Protein AF-A0A954L2M5-F1 (afdb_monomer)

Sequence (176 aa):
MSSILRLGWPSAEFVRRLLECDALMADHLAPVRDHLVRHSQDDGMAAAAALHGAINTVLWNTCRDRGLRYACFEDLCRDPLLAFREIFDSLGLPYDDSVRRMHEELCNEGPSDPAACSPHSVHRRSSAMAESWRSQLKNAEIDAIREVWDLFGIPLYESEADWATGAEVGVEISII

Foldseek 3Di:
DLVCVVV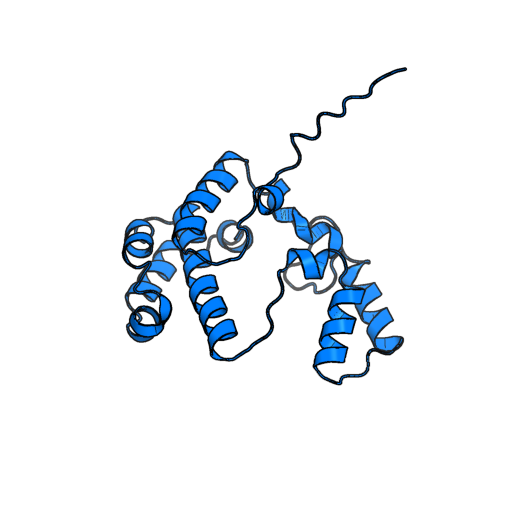VPLLLCVLVVCLVPPVLCVPWCVLVNVQSVVLNPDDDLSSNLLSVLSVVRVVLVCCVVVVNDDDDLLVCLQCVLVVVVVVCVVVVHDPDPVVSVVCCQQQCVADLQPVPDDPPRSRYVSNSVSCNVLVVDDLVSLVSSVVSNVSSVRPPCPDPVSSDRPDPPPPPPPDD

Solvent-accessible surface area (backbone atoms only — not comparable to full-atom values): 10232 Å² total; per-residue (Å²): 110,72,63,50,64,74,68,66,56,67,26,7,60,52,33,44,55,48,75,68,31,63,67,55,27,74,78,59,39,56,92,42,42,71,60,42,60,72,32,28,79,54,71,48,68,59,8,42,27,42,40,49,34,52,54,48,47,47,52,49,51,49,24,64,77,69,69,48,89,83,78,60,68,40,61,42,18,64,44,46,70,62,44,51,43,54,53,28,57,77,70,74,43,88,76,47,74,68,58,49,50,53,49,48,52,30,37,61,72,24,54,56,51,77,85,72,46,57,96,84,55,78,47,28,19,31,54,47,53,40,60,44,62,58,81,73,47,53,69,72,55,50,52,52,34,45,63,49,37,61,68,57,70,58,99,62,78,84,48,70,75,70,70,62,59,99,81,76,79,78,77,79,77,76,86,127

Radius of gyration: 18.97 Å; Cα contacts (8 Å, |Δi|>4): 174; chains: 1; bounding box: 64×35×44 Å

Structure (mmCIF, N/CA/C/O backbone):
data_AF-A0A954L2M5-F1
#
_entry.id   AF-A0A954L2M5-F1
#
loop_
_atom_site.group_PDB
_atom_site.id
_atom_site.type_symbol
_atom_site.label_atom_id
_atom_site.label_alt_id
_atom_site.label_comp_id
_atom_site.label_asym_id
_atom_site.label_entity_id
_atom_site.label_seq_id
_atom_site.pdbx_PDB_ins_code
_atom_site.Cartn_x
_atom_site.Cartn_y
_atom_site.Cartn_z
_atom_site.occupancy
_atom_site.B_iso_or_equiv
_atom_site.auth_seq_id
_atom_site.auth_comp_id
_atom_site.auth_asym_id
_atom_site.auth_atom_id
_atom_site.pdbx_PDB_model_num
ATOM 1 N N . MET A 1 1 ? 0.747 5.166 3.508 1.00 56.56 1 MET A N 1
ATOM 2 C CA . MET A 1 1 ? 0.202 5.805 4.733 1.00 56.56 1 MET A CA 1
ATOM 3 C C . MET A 1 1 ? 0.512 7.301 4.858 1.00 56.56 1 MET A C 1
ATOM 5 O O . MET A 1 1 ? -0.437 8.053 5.050 1.00 56.56 1 MET A O 1
ATOM 9 N N . SER A 1 2 ? 1.757 7.780 4.675 1.00 58.44 2 SER A N 1
ATOM 10 C CA . SER A 1 2 ? 2.050 9.232 4.788 1.00 58.44 2 SER A CA 1
ATOM 11 C C . SER A 1 2 ? 1.265 10.107 3.794 1.00 58.44 2 SER A C 1
ATOM 13 O O . SER A 1 2 ? 0.924 11.246 4.098 1.00 58.44 2 SER A O 1
ATOM 1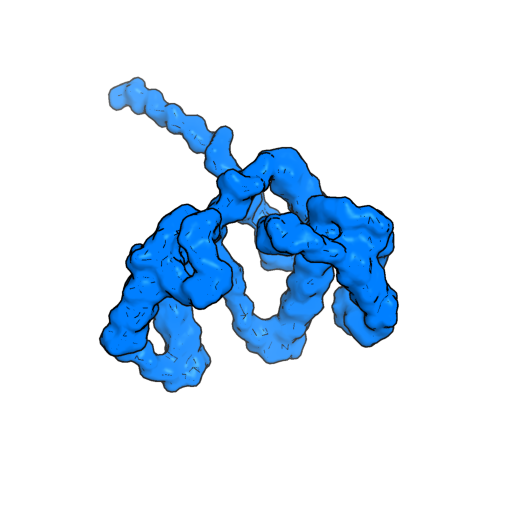5 N N . SER A 1 3 ? 0.891 9.561 2.631 1.00 66.69 3 SER A N 1
ATOM 16 C CA . SER A 1 3 ? 0.064 10.246 1.631 1.00 66.69 3 SER A CA 1
ATOM 17 C C . SER A 1 3 ? -1.363 10.548 2.103 1.00 66.69 3 SER A C 1
ATOM 19 O O . SER A 1 3 ? -1.844 11.644 1.841 1.00 66.69 3 SER A O 1
ATOM 21 N N . ILE A 1 4 ? -2.025 9.625 2.810 1.00 72.00 4 ILE A N 1
ATOM 22 C CA . ILE A 1 4 ? -3.409 9.793 3.299 1.00 72.00 4 ILE A CA 1
ATOM 23 C C . ILE A 1 4 ? -3.466 10.941 4.314 1.00 72.00 4 ILE A C 1
ATOM 25 O O . ILE A 1 4 ? -4.301 11.837 4.196 1.00 72.00 4 ILE A O 1
ATOM 29 N N . LEU A 1 5 ? -2.520 10.957 5.254 1.00 75.06 5 LEU A N 1
ATOM 30 C CA . LEU A 1 5 ? -2.423 11.998 6.277 1.00 75.06 5 LEU A CA 1
ATOM 31 C C . LEU A 1 5 ? -2.037 13.349 5.677 1.00 75.06 5 LEU A C 1
ATOM 33 O O . LEU A 1 5 ? -2.680 14.355 5.959 1.00 75.06 5 LEU A O 1
ATOM 37 N N . ARG A 1 6 ? -1.034 13.373 4.789 1.00 75.25 6 ARG A N 1
ATOM 38 C CA . ARG A 1 6 ? -0.581 14.600 4.116 1.00 75.25 6 ARG A CA 1
ATOM 39 C C . ARG A 1 6 ? -1.678 15.254 3.276 1.00 75.25 6 ARG A C 1
ATOM 41 O O . ARG A 1 6 ? -1.697 16.473 3.151 1.00 75.25 6 ARG A O 1
ATOM 48 N N . LEU A 1 7 ? -2.559 14.458 2.671 1.00 77.44 7 LEU A N 1
ATOM 49 C CA . LEU A 1 7 ? -3.664 14.957 1.851 1.00 77.44 7 LEU A CA 1
ATOM 50 C C . LEU A 1 7 ? -4.925 15.284 2.668 1.00 77.44 7 LEU A C 1
ATOM 52 O O . LEU A 1 7 ? -5.897 15.750 2.079 1.00 77.44 7 LEU A O 1
ATOM 56 N N . GLY A 1 8 ? -4.927 15.043 3.985 1.00 80.19 8 GLY A N 1
ATOM 57 C CA . GLY A 1 8 ? -6.073 15.321 4.855 1.00 80.19 8 GLY A CA 1
ATOM 58 C C . GLY A 1 8 ? -7.320 14.516 4.488 1.00 80.19 8 GLY A C 1
ATOM 59 O O . GLY A 1 8 ? -8.429 15.039 4.546 1.00 80.19 8 GLY A O 1
ATOM 60 N N .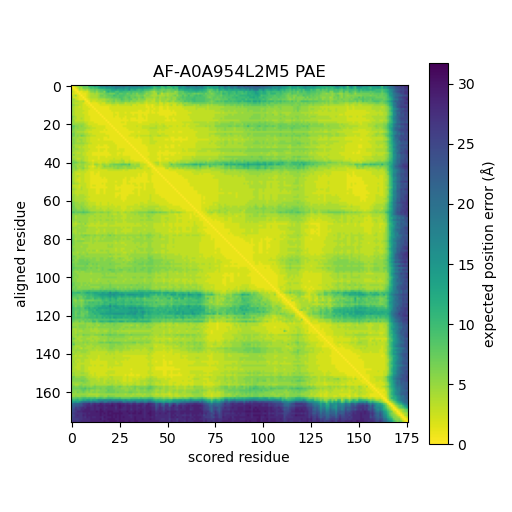 TRP A 1 9 ? -7.146 13.272 4.033 1.00 83.31 9 TRP A N 1
ATOM 61 C CA . TRP A 1 9 ? -8.275 12.430 3.639 1.00 83.31 9 TRP A CA 1
ATOM 62 C C . TRP A 1 9 ? -9.112 12.015 4.862 1.00 83.31 9 TRP A C 1
ATOM 64 O O . TRP A 1 9 ? -8.517 11.676 5.891 1.00 83.31 9 TRP A O 1
ATOM 74 N N . PRO A 1 10 ? -10.458 11.969 4.745 1.00 90.94 10 PRO A N 1
ATOM 75 C CA . PRO A 1 10 ? -11.366 11.615 5.840 1.00 90.94 10 PRO A CA 1
ATOM 76 C C . PRO A 1 10 ? -11.317 10.102 6.109 1.00 90.94 10 PRO A C 1
ATOM 78 O O . PRO A 1 10 ? -12.173 9.319 5.693 1.00 90.94 10 PRO A O 1
ATOM 81 N N . SER A 1 11 ? -10.246 9.669 6.764 1.00 92.38 11 SER A N 1
ATOM 82 C CA . SER A 1 11 ? -9.913 8.266 6.997 1.00 92.38 11 SER A CA 1
ATOM 83 C C . SER A 1 11 ? -10.965 7.566 7.852 1.00 92.38 11 SER A C 1
ATOM 85 O O . SER A 1 11 ? -11.368 6.456 7.516 1.00 92.38 11 SER A O 1
ATOM 87 N N . ALA A 1 12 ? -11.470 8.219 8.900 1.00 92.88 12 ALA A N 1
ATOM 88 C CA . ALA A 1 12 ? -12.518 7.672 9.759 1.00 92.88 12 ALA A CA 1
ATOM 89 C C . ALA A 1 12 ? -13.830 7.465 8.991 1.00 92.88 12 ALA A C 1
ATOM 91 O O . ALA A 1 12 ? -14.495 6.440 9.151 1.00 92.88 12 ALA A O 1
ATOM 92 N N . GLU A 1 13 ? -14.183 8.396 8.100 1.00 94.56 13 GLU A N 1
ATOM 93 C CA . GLU A 1 13 ? -15.338 8.239 7.214 1.00 94.56 13 GLU A CA 1
ATOM 94 C C . GLU A 1 13 ? -15.166 7.049 6.269 1.00 94.56 13 GLU A C 1
ATOM 96 O O . GLU A 1 13 ? -16.079 6.235 6.132 1.00 94.56 13 GLU A O 1
ATOM 101 N N . PHE A 1 14 ? -13.992 6.894 5.653 1.00 95.00 14 PHE A N 1
ATOM 102 C CA . PHE A 1 14 ? -13.728 5.736 4.802 1.00 95.00 14 PHE A CA 1
ATOM 103 C C . PHE A 1 14 ? -13.777 4.419 5.578 1.00 95.00 14 PHE A C 1
ATOM 105 O O . PHE A 1 14 ? -14.351 3.455 5.076 1.00 95.00 14 PHE A O 1
ATOM 112 N N . VAL A 1 15 ? -13.269 4.379 6.813 1.00 96.38 15 VAL A N 1
ATOM 113 C CA . VAL A 1 15 ? -13.401 3.203 7.687 1.00 96.38 15 VAL A CA 1
ATOM 114 C C . VAL A 1 15 ? -14.876 2.884 7.964 1.00 96.38 15 VAL A C 1
ATOM 116 O O . VAL A 1 15 ? -15.271 1.724 7.846 1.00 96.38 15 VAL A O 1
ATOM 119 N N . ARG A 1 16 ? -15.724 3.885 8.250 1.00 96.69 16 ARG A N 1
ATOM 120 C CA . ARG A 1 16 ? -17.181 3.674 8.401 1.00 96.69 16 ARG A CA 1
ATOM 121 C C . ARG A 1 16 ? -17.811 3.093 7.138 1.00 96.69 16 ARG A C 1
ATOM 123 O O . ARG A 1 16 ? -18.552 2.120 7.218 1.00 96.69 16 ARG A O 1
ATOM 130 N N . ARG A 1 17 ? -17.450 3.615 5.966 1.00 96.38 17 ARG A N 1
ATOM 131 C CA . ARG A 1 17 ? -17.955 3.101 4.683 1.00 96.38 17 ARG A CA 1
ATOM 132 C C . ARG A 1 17 ? -17.535 1.654 4.411 1.00 96.38 17 ARG A C 1
ATOM 134 O O . ARG A 1 17 ? -18.292 0.917 3.788 1.00 96.38 17 ARG A O 1
ATOM 141 N N . LEU A 1 18 ? -16.353 1.234 4.870 1.00 96.25 18 LEU A N 1
ATOM 142 C CA . LEU A 1 18 ? -15.944 -0.174 4.805 1.00 96.25 18 LEU A CA 1
ATOM 143 C C . LEU A 1 18 ? -16.807 -1.050 5.722 1.00 96.25 18 LEU A C 1
ATOM 145 O O . LEU A 1 18 ? -17.237 -2.117 5.295 1.00 96.25 18 LEU A O 1
ATOM 149 N N . LEU A 1 19 ? -17.108 -0.585 6.940 1.00 97.12 19 LEU A N 1
ATOM 150 C CA . LEU A 1 19 ? -17.974 -1.291 7.896 1.00 97.12 19 LEU A CA 1
ATOM 151 C C . LEU A 1 19 ? -19.412 -1.481 7.388 1.00 97.12 19 LEU A C 1
ATOM 153 O O . LEU A 1 19 ? -20.059 -2.460 7.759 1.00 97.12 19 LEU A O 1
ATOM 157 N N . GLU A 1 20 ? -19.890 -0.559 6.552 1.00 97.56 20 GLU A N 1
ATOM 158 C CA . GLU A 1 20 ? -21.200 -0.599 5.887 1.00 97.56 20 GLU A CA 1
ATOM 159 C C . GLU A 1 20 ? -21.212 -1.476 4.620 1.00 97.56 20 GLU A C 1
ATOM 161 O O . GLU A 1 20 ? -22.274 -1.752 4.062 1.00 97.56 20 GLU A O 1
ATOM 166 N N . CYS A 1 21 ? -20.048 -1.917 4.134 1.00 97.25 21 CYS A N 1
ATOM 167 C CA . CYS A 1 21 ? -19.949 -2.743 2.938 1.00 97.25 21 CYS A CA 1
ATOM 168 C C . CYS A 1 21 ? -20.016 -4.233 3.295 1.00 97.25 21 CYS A C 1
ATOM 170 O O . CYS A 1 21 ? -18.991 -4.876 3.529 1.00 97.25 21 CYS A O 1
ATOM 172 N N . ASP A 1 22 ? -21.228 -4.794 3.284 1.00 97.00 22 ASP A N 1
ATOM 173 C CA . ASP A 1 22 ? -21.483 -6.190 3.669 1.00 97.00 22 ASP A CA 1
ATOM 174 C C . ASP A 1 22 ? -20.584 -7.201 2.947 1.00 97.00 22 ASP A C 1
ATOM 176 O O . ASP A 1 22 ? -20.052 -8.104 3.588 1.00 97.00 22 ASP A O 1
ATOM 180 N N . ALA A 1 23 ? -20.360 -7.029 1.639 1.00 96.25 23 ALA A N 1
ATOM 181 C CA . ALA A 1 23 ? -19.511 -7.927 0.853 1.00 96.25 23 ALA A CA 1
ATOM 182 C C . ALA A 1 23 ? -18.044 -7.898 1.319 1.00 96.25 23 ALA A C 1
ATOM 184 O O . ALA A 1 23 ? -17.463 -8.942 1.594 1.00 96.25 23 ALA A O 1
ATOM 185 N N . LEU A 1 24 ? -17.452 -6.708 1.492 1.00 95.62 24 LEU A N 1
ATOM 186 C CA . LEU A 1 24 ? -16.069 -6.591 1.975 1.00 95.62 24 LEU A CA 1
ATOM 187 C C . LEU A 1 24 ? -15.923 -7.099 3.412 1.00 95.62 24 LEU A C 1
ATOM 189 O O . LEU A 1 24 ? -14.914 -7.723 3.749 1.00 95.62 24 LEU A O 1
ATOM 193 N N . MET A 1 25 ? -16.925 -6.850 4.257 1.00 97.50 25 MET A N 1
ATOM 194 C CA . MET A 1 25 ? -16.935 -7.361 5.621 1.00 97.50 25 MET A CA 1
ATOM 195 C C . MET A 1 25 ? -17.023 -8.883 5.648 1.00 97.50 25 MET A C 1
ATOM 197 O O . MET A 1 25 ? -16.234 -9.503 6.351 1.00 97.50 25 MET A O 1
ATOM 201 N N . ALA A 1 26 ? -17.935 -9.488 4.892 1.00 96.56 26 ALA A N 1
ATOM 202 C CA . ALA A 1 26 ? -18.097 -10.936 4.855 1.00 96.56 26 ALA A CA 1
ATOM 203 C C . ALA A 1 26 ? -16.859 -11.648 4.289 1.00 96.56 26 ALA A C 1
ATOM 205 O O . ALA A 1 26 ? -16.391 -12.614 4.888 1.00 96.56 26 ALA A O 1
ATOM 206 N N . ASP A 1 27 ? -16.312 -11.143 3.182 1.00 95.56 27 ASP A N 1
ATOM 207 C CA . ASP A 1 27 ? -15.280 -11.853 2.424 1.00 95.56 27 ASP A CA 1
ATOM 208 C C . ASP A 1 27 ? -13.860 -11.614 2.963 1.00 95.56 27 ASP A C 1
ATOM 210 O O . ASP A 1 27 ? -12.975 -12.454 2.784 1.00 95.56 27 ASP A O 1
ATOM 214 N N . HIS A 1 28 ? -13.612 -10.474 3.621 1.00 96.75 28 HIS A N 1
ATOM 215 C CA . HIS A 1 28 ? -12.249 -10.066 3.981 1.00 96.75 28 HIS A CA 1
ATOM 216 C C . HIS A 1 28 ? -12.096 -9.483 5.387 1.00 96.75 28 HIS A C 1
ATOM 218 O O . HIS A 1 28 ? -11.132 -9.812 6.074 1.00 96.75 28 HIS A O 1
ATOM 224 N N . LEU A 1 29 ? -12.992 -8.587 5.808 1.00 97.75 29 LEU A N 1
ATOM 225 C CA . LEU A 1 29 ? -12.737 -7.697 6.950 1.00 97.75 29 LEU A CA 1
ATOM 226 C C . LEU A 1 29 ? -13.416 -8.127 8.259 1.00 97.75 29 LEU A C 1
ATOM 228 O O . LEU A 1 29 ? -13.163 -7.521 9.299 1.00 97.75 29 LEU A O 1
ATOM 232 N N . ALA A 1 30 ? -14.247 -9.174 8.252 1.00 96.94 30 ALA A N 1
ATOM 233 C CA . ALA A 1 30 ? -14.900 -9.696 9.454 1.00 96.94 30 ALA A CA 1
ATOM 234 C C . ALA A 1 30 ? -13.925 -9.978 10.614 1.00 96.94 30 ALA A C 1
ATOM 236 O O . ALA A 1 30 ? -14.255 -9.572 11.731 1.00 96.94 30 ALA A O 1
ATOM 237 N N . PRO A 1 31 ? -12.731 -10.575 10.397 1.00 96.75 31 PRO A N 1
ATOM 238 C CA . PRO A 1 31 ? -11.785 -10.841 11.484 1.00 96.75 31 PRO A CA 1
ATOM 239 C C . PRO A 1 31 ? -11.273 -9.582 12.192 1.00 96.75 31 PRO A C 1
ATOM 241 O O . PRO A 1 31 ? -10.917 -9.643 13.362 1.00 96.75 31 PRO A O 1
ATOM 244 N N . VAL A 1 32 ? -11.259 -8.439 11.500 1.00 96.75 32 VAL A N 1
ATOM 245 C CA . VAL A 1 32 ? -10.710 -7.165 11.995 1.00 96.75 32 VAL A CA 1
ATOM 246 C C . VAL A 1 32 ? -11.797 -6.121 12.271 1.00 96.75 32 VAL A C 1
ATOM 248 O O . VAL A 1 32 ? -11.497 -4.946 12.492 1.00 96.75 32 VAL A O 1
ATOM 251 N N . ARG A 1 33 ? -13.077 -6.527 12.278 1.00 97.44 33 ARG A N 1
ATOM 252 C CA . ARG A 1 33 ? -14.234 -5.630 12.451 1.00 97.44 33 ARG A CA 1
ATOM 253 C C . ARG A 1 33 ? -14.103 -4.748 13.690 1.00 97.44 33 ARG A C 1
ATOM 255 O O . ARG A 1 33 ? -14.311 -3.542 13.593 1.00 97.44 33 ARG A O 1
ATOM 262 N N . ASP A 1 34 ? -13.754 -5.329 14.832 1.00 96.38 34 ASP A N 1
ATOM 263 C CA . ASP A 1 34 ? -13.688 -4.597 16.102 1.00 96.38 34 ASP A CA 1
ATOM 264 C C . ASP A 1 34 ? -12.612 -3.504 16.078 1.00 96.38 34 ASP A C 1
ATOM 266 O O . ASP A 1 34 ? -12.809 -2.413 16.621 1.00 96.38 34 ASP A O 1
ATOM 270 N N . HIS A 1 35 ? -11.498 -3.760 15.388 1.00 94.69 35 HIS A N 1
ATOM 271 C CA . HIS A 1 35 ? -10.436 -2.777 15.178 1.00 94.69 35 HIS A CA 1
ATOM 272 C C . HIS A 1 35 ? -10.917 -1.627 14.292 1.00 94.69 35 HIS A C 1
ATOM 274 O O . HIS A 1 35 ? -10.719 -0.460 14.625 1.00 94.69 35 HIS A O 1
ATOM 280 N N . LEU A 1 36 ? -11.635 -1.936 13.211 1.00 96.75 36 LEU A N 1
ATOM 281 C CA . LEU A 1 36 ? -12.223 -0.918 12.341 1.00 96.75 36 LEU A CA 1
ATOM 282 C C . LEU A 1 36 ? -13.254 -0.062 13.081 1.00 96.75 36 LEU A C 1
ATOM 284 O O . LEU A 1 36 ? -13.209 1.161 12.984 1.00 96.75 36 LEU A O 1
ATOM 288 N N . VAL A 1 37 ? -14.135 -0.670 13.883 1.00 96.94 37 VAL A N 1
ATOM 289 C CA . VAL A 1 37 ? -15.109 0.068 14.705 1.00 96.94 37 VAL A CA 1
ATOM 290 C C . VAL A 1 37 ? -14.395 1.032 15.652 1.00 96.94 37 VAL A C 1
ATOM 292 O O . VAL A 1 37 ? -14.756 2.210 15.703 1.00 96.94 37 VAL A O 1
ATOM 295 N N . ARG A 1 38 ? -13.347 0.572 16.346 1.00 95.12 38 ARG A N 1
ATOM 296 C CA . ARG A 1 38 ? -12.560 1.393 17.280 1.00 95.12 38 ARG A CA 1
ATOM 297 C C . ARG A 1 38 ? -11.965 2.642 16.626 1.00 95.12 38 ARG A C 1
ATOM 299 O O . ARG A 1 38 ? -11.922 3.689 17.263 1.00 95.12 38 ARG A O 1
ATOM 306 N N . HIS A 1 39 ? -11.534 2.548 15.371 1.00 94.38 39 HIS A N 1
ATOM 307 C CA . HIS A 1 39 ? -10.851 3.632 14.655 1.00 94.38 39 HIS A CA 1
ATOM 308 C C . HIS A 1 39 ? -11.754 4.385 13.663 1.00 94.38 39 HIS A C 1
ATOM 310 O O . HIS A 1 39 ? -11.266 5.103 12.795 1.00 94.38 39 HIS A O 1
ATOM 316 N N . SER A 1 40 ? -13.075 4.231 13.789 1.00 94.19 40 SER A N 1
ATOM 317 C CA . SER A 1 40 ? -14.065 4.818 12.875 1.00 94.19 40 SER A CA 1
ATOM 318 C C . SER A 1 40 ? -14.644 6.162 13.327 1.00 94.19 40 SER A C 1
ATOM 320 O O . SER A 1 40 ? -15.443 6.745 12.597 1.00 94.19 40 SER A O 1
ATOM 322 N N .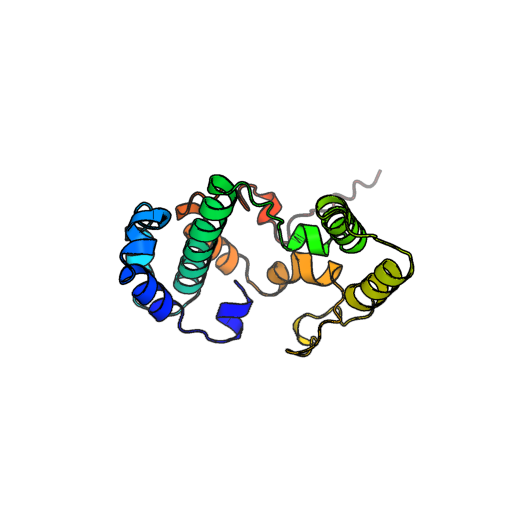 GLN A 1 41 ? -14.315 6.635 14.533 1.00 91.12 41 GLN A N 1
ATOM 323 C CA . GLN A 1 41 ? -14.960 7.816 15.120 1.00 91.12 41 GLN A CA 1
ATOM 324 C C . GLN A 1 41 ? -14.268 9.114 14.699 1.00 91.12 41 GLN A C 1
ATOM 326 O O . GLN A 1 41 ? -14.921 9.984 14.125 1.00 91.12 41 GLN A O 1
ATOM 331 N N . ASP A 1 42 ? -12.951 9.187 14.891 1.00 87.56 42 ASP A N 1
ATOM 332 C CA . ASP A 1 42 ? -12.166 10.402 14.686 1.00 87.56 42 ASP A CA 1
ATOM 333 C C . ASP A 1 42 ? -11.074 10.206 13.637 1.00 87.56 42 ASP A C 1
ATOM 335 O O . ASP A 1 42 ? -10.396 9.175 13.595 1.00 87.56 42 ASP A O 1
ATOM 339 N N . ASP A 1 43 ? -10.882 11.226 12.801 1.00 87.94 43 ASP A N 1
ATOM 340 C CA . ASP A 1 43 ? -9.761 11.274 11.873 1.00 87.94 43 ASP A CA 1
ATOM 341 C C . ASP A 1 43 ? -8.436 11.428 12.623 1.00 87.94 43 ASP A C 1
ATOM 343 O O . ASP A 1 43 ? -8.308 12.175 13.592 1.00 87.94 43 ASP A O 1
ATOM 347 N N . GLY A 1 44 ? -7.418 10.721 12.147 1.00 88.75 44 GLY A N 1
ATOM 348 C CA . GLY A 1 44 ? -6.093 10.755 12.741 1.00 88.75 44 GLY A CA 1
ATOM 349 C C . GLY A 1 44 ? -5.222 9.606 12.266 1.00 88.75 44 GLY A C 1
ATOM 350 O O . GLY A 1 44 ? -5.611 8.810 11.410 1.00 88.75 44 GLY A O 1
ATOM 351 N N . MET A 1 45 ? -4.034 9.511 12.858 1.00 89.31 45 MET A N 1
ATOM 352 C CA . MET A 1 45 ? -3.038 8.487 12.537 1.00 89.31 45 MET A CA 1
ATOM 353 C C . MET A 1 45 ? -3.615 7.070 12.637 1.00 89.31 45 MET A C 1
ATOM 355 O O . MET A 1 45 ? -3.476 6.283 11.707 1.00 89.31 45 MET A O 1
ATOM 359 N N . ALA A 1 46 ? -4.324 6.767 13.728 1.00 92.19 46 ALA A N 1
ATOM 360 C CA . ALA A 1 46 ? -4.895 5.443 13.957 1.00 92.19 46 ALA A CA 1
ATOM 361 C C . ALA A 1 46 ? -5.991 5.088 12.935 1.00 92.19 46 ALA A C 1
ATOM 363 O O . ALA A 1 46 ? -6.021 3.967 12.437 1.00 92.19 46 ALA A O 1
ATOM 364 N N . ALA A 1 47 ? -6.847 6.045 12.559 1.00 93.50 47 ALA A N 1
ATOM 365 C CA . ALA A 1 47 ? -7.848 5.842 11.509 1.00 93.50 47 ALA A CA 1
ATOM 366 C C . ALA A 1 47 ? -7.199 5.640 10.131 1.00 93.50 47 ALA A C 1
ATOM 368 O O . ALA A 1 47 ? -7.617 4.768 9.371 1.00 93.50 47 ALA A O 1
ATOM 369 N N . ALA A 1 48 ? -6.142 6.396 9.818 1.00 93.06 48 ALA A N 1
ATOM 370 C CA . ALA A 1 48 ? -5.377 6.224 8.585 1.00 93.06 48 ALA A CA 1
ATOM 371 C C . ALA A 1 48 ? -4.660 4.864 8.531 1.00 93.06 48 ALA A C 1
ATOM 373 O O . ALA A 1 48 ? -4.665 4.214 7.484 1.00 93.06 48 ALA A O 1
ATOM 374 N N . ALA A 1 49 ? -4.083 4.417 9.650 1.00 93.81 49 ALA A N 1
ATOM 375 C CA . ALA A 1 49 ? -3.464 3.101 9.777 1.00 93.81 49 ALA A CA 1
ATOM 376 C C . ALA A 1 49 ? -4.501 1.979 9.635 1.00 93.81 49 ALA A C 1
ATOM 378 O O . ALA A 1 49 ? -4.287 1.055 8.855 1.00 93.81 49 ALA A O 1
ATOM 379 N N . ALA A 1 50 ? -5.663 2.103 10.285 1.00 95.62 50 ALA A N 1
ATOM 380 C CA . ALA A 1 50 ? -6.753 1.136 10.172 1.00 95.62 50 ALA A CA 1
ATOM 381 C C . ALA A 1 50 ? -7.306 1.048 8.740 1.00 95.62 50 ALA A C 1
ATOM 383 O O . ALA A 1 50 ? -7.523 -0.047 8.220 1.00 95.62 50 ALA A O 1
ATOM 384 N N . LEU A 1 51 ? -7.477 2.188 8.063 1.00 95.69 51 LEU A N 1
ATOM 385 C CA . LEU A 1 51 ? -7.863 2.225 6.653 1.00 95.69 51 LEU A CA 1
ATOM 386 C C . LEU A 1 51 ? -6.822 1.520 5.773 1.00 95.69 51 LEU A C 1
ATOM 388 O O . LEU A 1 51 ? -7.176 0.719 4.908 1.00 95.69 51 LEU A O 1
ATOM 392 N N . HIS A 1 52 ? -5.537 1.800 5.997 1.00 94.50 52 HIS A N 1
ATOM 393 C CA . HIS A 1 52 ? -4.449 1.187 5.242 1.00 94.50 52 HIS A CA 1
ATOM 394 C C . HIS A 1 52 ? -4.365 -0.328 5.480 1.00 94.50 52 HIS A C 1
ATOM 396 O O . HIS A 1 52 ? -4.209 -1.082 4.517 1.00 94.50 52 HIS A O 1
ATOM 402 N N . GLY A 1 53 ? -4.515 -0.776 6.728 1.00 95.81 53 GLY A N 1
ATOM 403 C CA . GLY A 1 53 ? -4.580 -2.190 7.099 1.00 95.81 53 GLY A CA 1
ATOM 404 C C . GLY A 1 53 ? -5.760 -2.904 6.439 1.00 95.81 53 GLY A C 1
ATOM 405 O O . GLY A 1 53 ? -5.583 -3.968 5.849 1.00 95.81 53 GLY A O 1
ATOM 406 N N . ALA A 1 54 ? -6.946 -2.287 6.416 1.00 96.81 54 ALA A N 1
ATOM 407 C CA . ALA A 1 54 ? -8.117 -2.858 5.749 1.00 96.81 54 ALA A CA 1
ATOM 408 C C . ALA A 1 54 ? -7.907 -3.018 4.238 1.00 96.81 54 ALA A C 1
ATOM 410 O O . ALA A 1 54 ? -8.161 -4.089 3.686 1.00 96.81 54 ALA A O 1
ATOM 411 N N . ILE A 1 55 ? -7.399 -1.976 3.570 1.00 95.44 55 ILE A N 1
ATOM 412 C CA . ILE A 1 55 ? -7.100 -2.023 2.133 1.00 95.44 55 ILE A CA 1
ATOM 413 C C . ILE A 1 55 ? -6.098 -3.144 1.843 1.00 95.44 55 ILE A C 1
ATOM 415 O O . ILE A 1 55 ? -6.332 -3.962 0.954 1.00 95.44 55 ILE A O 1
ATOM 419 N N . ASN A 1 56 ? -5.010 -3.225 2.612 1.00 95.75 56 ASN A N 1
ATOM 420 C CA . ASN A 1 56 ? -3.995 -4.253 2.397 1.00 95.75 56 ASN A CA 1
ATOM 421 C C . ASN A 1 56 ? -4.495 -5.657 2.742 1.00 95.75 56 ASN A C 1
ATOM 423 O O . ASN A 1 56 ? -4.102 -6.596 2.067 1.00 95.75 56 ASN A O 1
ATOM 427 N N . THR A 1 57 ? -5.410 -5.818 3.699 1.00 97.12 57 THR A N 1
ATOM 428 C CA . THR A 1 57 ? -6.043 -7.117 3.991 1.00 97.12 57 THR A CA 1
ATOM 429 C C . THR A 1 57 ? -6.826 -7.625 2.782 1.00 97.12 57 THR A C 1
ATOM 431 O O . THR A 1 57 ? -6.686 -8.780 2.380 1.00 97.12 57 THR A O 1
ATOM 434 N N . VAL A 1 58 ? -7.622 -6.751 2.155 1.00 96.69 58 VAL A N 1
ATOM 435 C CA . VAL A 1 58 ? -8.384 -7.089 0.943 1.00 96.69 58 VAL A CA 1
ATOM 436 C C . VAL A 1 58 ? -7.442 -7.420 -0.218 1.00 96.69 58 VAL A C 1
ATOM 438 O O . VAL A 1 58 ? -7.623 -8.442 -0.886 1.00 96.69 58 VAL A O 1
ATOM 441 N N . LEU A 1 59 ? -6.416 -6.592 -0.447 1.00 95.75 59 LEU A N 1
ATOM 442 C CA . LEU A 1 59 ? -5.428 -6.823 -1.505 1.00 95.75 59 LEU A CA 1
ATOM 443 C C . LEU A 1 59 ? -4.653 -8.126 -1.278 1.00 95.75 59 LEU A C 1
ATOM 445 O O . LEU A 1 59 ? -4.526 -8.920 -2.204 1.00 95.75 59 LEU A O 1
ATOM 449 N N . TRP A 1 60 ? -4.198 -8.379 -0.052 1.00 95.81 60 TRP A N 1
ATOM 450 C CA . TRP A 1 60 ? -3.460 -9.581 0.322 1.00 95.81 60 TRP A CA 1
ATOM 451 C C . TRP A 1 60 ? -4.278 -10.850 0.085 1.00 95.81 60 TRP A C 1
ATOM 453 O O . TRP A 1 60 ? -3.821 -11.764 -0.603 1.00 95.81 60 TRP A O 1
ATOM 463 N N . ASN A 1 61 ? -5.514 -10.882 0.589 1.00 95.25 61 ASN A N 1
ATOM 464 C CA . ASN A 1 61 ? -6.423 -12.003 0.363 1.00 95.25 61 ASN A CA 1
ATOM 465 C C . ASN A 1 61 ? -6.675 -12.210 -1.134 1.00 95.25 61 ASN A C 1
ATOM 467 O O . ASN A 1 61 ? -6.597 -13.333 -1.618 1.00 95.25 61 ASN A O 1
ATOM 471 N N . THR A 1 62 ? -6.878 -11.129 -1.893 1.00 95.06 62 THR A N 1
ATOM 472 C CA . THR A 1 62 ? -7.059 -11.211 -3.350 1.00 95.06 62 THR A CA 1
ATOM 473 C C . THR A 1 62 ? -5.829 -11.793 -4.046 1.00 95.06 62 THR A C 1
ATOM 475 O O . THR A 1 62 ? -5.973 -12.653 -4.917 1.00 95.06 62 THR A O 1
ATOM 478 N N . CYS A 1 63 ? -4.623 -11.359 -3.669 1.00 94.94 63 CYS A N 1
ATOM 479 C CA . CYS A 1 63 ? -3.380 -11.892 -4.217 1.00 94.94 63 CYS A CA 1
ATOM 480 C C . CYS A 1 63 ? -3.231 -13.383 -3.921 1.00 94.94 63 CYS A C 1
ATOM 482 O O . CYS A 1 63 ? -2.952 -14.153 -4.837 1.00 94.94 63 CYS A O 1
ATOM 484 N N . ARG A 1 64 ? -3.486 -13.802 -2.678 1.00 94.12 64 ARG A N 1
ATOM 485 C CA . ARG A 1 64 ? -3.433 -15.211 -2.276 1.00 94.12 64 ARG A CA 1
ATOM 486 C C . ARG A 1 64 ? -4.457 -16.056 -3.034 1.00 94.12 64 ARG A C 1
ATOM 488 O O . ARG A 1 64 ? -4.100 -17.079 -3.609 1.00 94.12 64 ARG A O 1
ATOM 495 N N . ASP A 1 65 ? -5.713 -15.622 -3.055 1.00 95.06 65 ASP A N 1
ATOM 496 C CA . ASP A 1 65 ? -6.828 -16.420 -3.568 1.00 95.06 65 ASP A CA 1
ATOM 497 C C . ASP A 1 65 ? -6.812 -16.519 -5.102 1.00 95.06 65 ASP A C 1
ATOM 499 O O . ASP A 1 65 ? -7.269 -17.511 -5.670 1.00 95.06 65 ASP A O 1
ATOM 503 N N . ARG A 1 66 ? -6.265 -15.507 -5.792 1.00 95.31 66 ARG A N 1
ATOM 504 C CA . ARG A 1 66 ? -6.155 -15.475 -7.262 1.00 95.31 66 ARG A CA 1
ATOM 505 C C . ARG A 1 66 ? -4.753 -15.775 -7.790 1.00 95.31 66 ARG A C 1
ATOM 507 O O . ARG A 1 66 ? -4.558 -15.753 -9.003 1.00 95.31 66 ARG A O 1
ATOM 514 N N . GLY A 1 67 ? -3.785 -16.027 -6.910 1.00 92.69 67 GLY A N 1
ATOM 515 C CA . GLY A 1 67 ? -2.386 -16.231 -7.288 1.00 92.69 67 GLY A CA 1
ATOM 516 C C . GLY A 1 67 ? -1.755 -15.015 -7.974 1.00 92.69 67 GLY A C 1
ATOM 517 O O . GLY A 1 67 ? -0.945 -15.182 -8.883 1.00 92.69 67 GLY A O 1
ATOM 518 N N . LEU A 1 68 ? -2.145 -13.793 -7.588 1.00 92.56 68 LEU A N 1
ATOM 519 C CA . LEU A 1 68 ? -1.518 -12.579 -8.117 1.00 92.56 68 LEU A CA 1
ATOM 520 C C . LEU A 1 68 ? -0.168 -12.354 -7.437 1.00 92.56 68 LEU A C 1
ATOM 522 O O . LEU A 1 68 ? -0.033 -12.498 -6.221 1.00 92.56 68 LEU A O 1
ATOM 526 N N . ARG A 1 69 ? 0.824 -11.939 -8.226 1.00 90.81 69 ARG A N 1
ATOM 527 C CA . ARG A 1 69 ? 2.113 -11.488 -7.700 1.00 90.81 69 ARG A CA 1
ATOM 528 C C . ARG A 1 69 ? 1.941 -10.113 -7.052 1.00 90.81 69 ARG A C 1
ATOM 530 O O . ARG A 1 69 ? 1.326 -9.224 -7.636 1.00 90.81 69 ARG A O 1
ATOM 537 N N . TYR A 1 70 ? 2.520 -9.942 -5.871 1.00 91.50 70 TYR A N 1
ATOM 538 C CA . TYR A 1 70 ? 2.640 -8.657 -5.189 1.00 91.50 70 TYR A CA 1
ATOM 539 C C . TYR A 1 70 ? 4.115 -8.247 -5.112 1.00 91.50 70 TYR A C 1
ATOM 541 O O . TYR A 1 70 ? 5.012 -9.070 -5.304 1.00 91.50 70 TYR A O 1
ATOM 549 N N . ALA A 1 71 ? 4.357 -6.968 -4.843 1.00 90.50 71 ALA A N 1
ATOM 550 C CA . ALA A 1 71 ? 5.678 -6.431 -4.555 1.00 90.50 71 ALA A CA 1
ATOM 551 C C . ALA A 1 71 ? 5.545 -5.304 -3.528 1.00 90.50 71 ALA A C 1
ATOM 553 O O . ALA A 1 71 ? 4.607 -4.506 -3.608 1.00 90.50 71 ALA A O 1
ATOM 554 N N . CYS A 1 72 ? 6.477 -5.240 -2.580 1.00 90.31 72 CYS A N 1
ATOM 555 C CA . CYS A 1 72 ? 6.580 -4.112 -1.663 1.00 90.31 72 CYS A CA 1
ATOM 556 C C . CYS A 1 72 ? 7.126 -2.899 -2.419 1.00 90.31 72 CYS A C 1
ATOM 558 O O . CYS A 1 72 ? 8.032 -3.018 -3.248 1.00 90.31 72 CYS A O 1
ATOM 560 N N . PHE A 1 73 ? 6.569 -1.723 -2.143 1.00 91.19 73 PHE A N 1
ATOM 561 C CA . PHE A 1 73 ? 6.963 -0.492 -2.824 1.00 91.19 73 PHE A CA 1
ATOM 562 C C . PHE A 1 73 ? 8.453 -0.185 -2.620 1.00 91.19 73 PHE A C 1
ATOM 564 O O . PHE A 1 73 ? 9.142 0.226 -3.549 1.00 91.19 73 PHE A O 1
ATOM 571 N N . GLU A 1 74 ? 8.962 -0.440 -1.419 1.00 91.69 74 GLU A N 1
ATOM 572 C CA . GLU A 1 74 ? 10.348 -0.209 -1.030 1.00 91.69 74 GLU A CA 1
ATOM 573 C C . GLU A 1 74 ? 11.328 -1.054 -1.847 1.00 91.69 74 GLU A C 1
ATOM 575 O O . GLU A 1 74 ? 12.364 -0.545 -2.274 1.00 91.69 74 GLU A O 1
ATOM 580 N N . ASP A 1 75 ? 10.979 -2.311 -2.128 1.00 91.19 75 ASP A N 1
ATOM 581 C CA . ASP A 1 75 ? 11.805 -3.204 -2.941 1.00 91.19 75 ASP A CA 1
ATOM 582 C C . ASP A 1 75 ? 11.841 -2.754 -4.400 1.00 91.19 75 ASP A C 1
ATOM 584 O O . ASP A 1 75 ? 12.920 -2.666 -4.988 1.00 91.19 75 ASP A O 1
ATOM 588 N N . LEU A 1 76 ? 10.682 -2.370 -4.953 1.00 92.81 76 LEU A N 1
ATOM 589 C CA . LEU A 1 76 ? 10.598 -1.783 -6.295 1.00 92.81 76 LEU A CA 1
ATOM 590 C C . LEU A 1 76 ? 11.433 -0.503 -6.397 1.00 92.81 76 LEU A C 1
ATOM 592 O O . LEU A 1 76 ? 12.051 -0.234 -7.420 1.00 92.81 76 LEU A O 1
ATOM 596 N N . CYS A 1 77 ? 11.453 0.306 -5.342 1.00 93.38 77 CYS A N 1
ATOM 597 C CA . CYS A 1 77 ? 12.183 1.563 -5.334 1.00 93.38 77 CYS A CA 1
ATOM 598 C C . CYS A 1 77 ? 13.696 1.397 -5.151 1.00 93.38 77 CYS A C 1
ATOM 600 O O . CYS A 1 77 ? 14.442 2.251 -5.631 1.00 93.38 77 CYS A O 1
ATOM 602 N N . ARG A 1 78 ? 14.156 0.342 -4.467 1.00 92.88 78 ARG A N 1
ATOM 603 C CA . ARG A 1 78 ? 15.580 0.126 -4.163 1.00 92.88 78 ARG A CA 1
ATOM 604 C C . ARG A 1 78 ? 16.389 -0.254 -5.402 1.00 92.88 78 ARG A C 1
ATOM 606 O O . ARG A 1 78 ? 17.478 0.283 -5.588 1.00 92.88 78 ARG A O 1
ATOM 613 N N . ASP A 1 79 ? 15.840 -1.118 -6.253 1.00 94.00 79 ASP A N 1
ATOM 614 C CA . ASP A 1 79 ? 16.407 -1.450 -7.566 1.00 94.00 79 ASP A CA 1
ATOM 615 C C . ASP A 1 79 ? 15.304 -1.452 -8.642 1.00 94.00 79 ASP A C 1
ATOM 617 O O . ASP A 1 79 ? 14.808 -2.508 -9.051 1.00 94.00 79 ASP A O 1
ATOM 621 N N . PRO A 1 80 ? 14.879 -0.260 -9.102 1.00 94.50 80 PRO A N 1
ATOM 622 C CA . PRO A 1 80 ? 13.749 -0.138 -10.015 1.00 94.50 80 PRO A CA 1
ATOM 623 C C . PRO A 1 80 ? 14.028 -0.774 -11.374 1.00 94.50 80 PRO A C 1
ATOM 625 O O . PRO A 1 80 ? 13.120 -1.331 -11.985 1.00 94.50 80 PRO A O 1
ATOM 628 N N . LEU A 1 81 ? 15.275 -0.738 -11.854 1.00 95.62 81 LEU A N 1
ATOM 629 C CA . LEU A 1 81 ? 15.617 -1.291 -13.164 1.00 95.62 81 LEU A CA 1
ATOM 630 C C . LEU A 1 81 ? 15.550 -2.817 -13.159 1.00 95.62 81 LEU A C 1
ATOM 632 O O . LEU A 1 81 ? 15.018 -3.396 -14.109 1.00 95.62 81 LEU A O 1
ATOM 636 N N . LEU A 1 82 ? 16.051 -3.462 -12.100 1.00 95.38 82 LEU A N 1
ATOM 637 C CA . LEU A 1 82 ? 15.900 -4.904 -11.928 1.00 95.38 82 LEU A CA 1
ATOM 638 C C . LEU A 1 82 ? 14.425 -5.279 -11.760 1.00 95.38 82 LEU A C 1
ATOM 640 O O . LEU A 1 82 ? 13.945 -6.171 -12.458 1.00 95.38 82 LEU A O 1
ATOM 644 N N . ALA A 1 83 ? 13.695 -4.562 -10.903 1.00 94.88 83 ALA A N 1
ATOM 645 C CA . ALA A 1 83 ? 12.285 -4.826 -10.644 1.00 94.88 83 ALA A CA 1
ATOM 646 C C . ALA A 1 83 ? 11.423 -4.725 -11.914 1.00 94.88 83 ALA A C 1
ATOM 648 O O . ALA A 1 83 ? 10.629 -5.623 -12.198 1.00 94.88 83 ALA A O 1
ATOM 649 N N . PHE A 1 84 ? 11.601 -3.675 -12.726 1.00 95.56 84 PHE A N 1
ATOM 650 C CA . PHE A 1 84 ? 10.886 -3.553 -13.997 1.00 95.56 84 PHE A CA 1
ATOM 651 C C . PHE A 1 84 ? 11.262 -4.659 -14.979 1.00 95.56 84 PHE A C 1
ATOM 653 O O . PHE A 1 84 ? 10.367 -5.193 -15.633 1.00 95.56 84 PHE A O 1
ATOM 660 N N . ARG A 1 85 ? 12.541 -5.049 -15.057 1.00 96.50 85 ARG A N 1
ATOM 661 C CA . ARG A 1 85 ? 12.955 -6.179 -15.898 1.00 96.50 85 ARG A CA 1
ATOM 662 C C . ARG A 1 85 ? 12.226 -7.459 -15.498 1.00 96.50 85 ARG A C 1
ATOM 664 O O . ARG A 1 85 ? 11.644 -8.111 -16.353 1.00 96.50 85 ARG A O 1
ATOM 671 N N . GLU A 1 86 ? 12.190 -7.784 -14.209 1.00 95.50 86 GLU A N 1
ATOM 672 C CA . GLU A 1 86 ? 11.498 -8.981 -13.717 1.00 95.50 86 GLU A CA 1
ATOM 673 C C . GLU A 1 86 ? 9.988 -8.955 -13.973 1.00 95.50 86 GLU A C 1
ATOM 675 O O . GLU A 1 86 ? 9.389 -9.995 -14.260 1.00 95.50 86 GLU A O 1
ATOM 680 N N . ILE A 1 87 ? 9.359 -7.780 -13.867 1.00 94.81 87 ILE A N 1
ATOM 681 C CA . ILE A 1 87 ? 7.943 -7.606 -14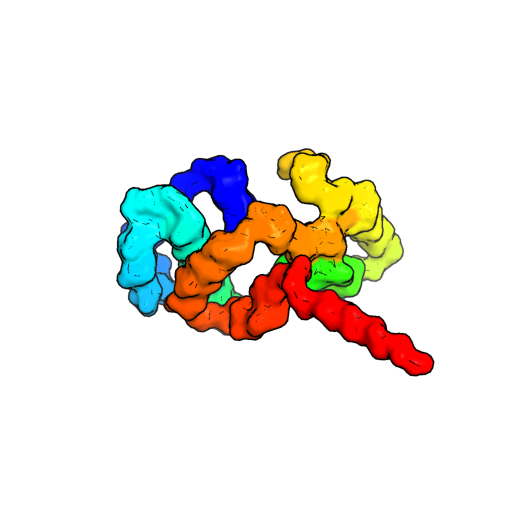.205 1.00 94.81 87 ILE A CA 1
ATOM 682 C C . ILE A 1 87 ? 7.734 -7.885 -15.696 1.00 94.81 87 ILE A C 1
ATOM 684 O O . ILE A 1 87 ? 6.860 -8.680 -16.042 1.00 94.81 87 ILE A O 1
ATOM 688 N N . PHE A 1 88 ? 8.550 -7.291 -16.570 1.00 96.69 88 PHE A N 1
ATOM 689 C CA . PHE A 1 88 ? 8.477 -7.514 -18.015 1.00 96.69 88 PHE A CA 1
ATOM 690 C C . PHE A 1 88 ? 8.692 -8.985 -18.375 1.00 96.69 88 PHE A C 1
ATOM 692 O O . PHE A 1 88 ? 7.863 -9.559 -19.083 1.00 96.69 88 PHE A O 1
ATOM 699 N N . ASP A 1 89 ? 9.724 -9.614 -17.810 1.00 96.00 89 ASP A N 1
ATOM 700 C CA . ASP A 1 89 ? 10.026 -11.032 -18.008 1.00 96.00 89 ASP A CA 1
ATOM 701 C C . ASP A 1 89 ? 8.833 -11.910 -17.592 1.00 96.00 89 ASP A C 1
ATOM 703 O O . ASP A 1 89 ? 8.430 -12.809 -18.331 1.00 96.00 89 ASP A O 1
ATOM 707 N N . SER A 1 90 ? 8.200 -11.613 -16.450 1.00 94.00 90 SER A N 1
ATOM 708 C CA . SER A 1 90 ? 7.036 -12.371 -15.964 1.00 94.00 90 SER A CA 1
ATOM 709 C C . SER A 1 90 ? 5.787 -12.233 -16.842 1.00 94.00 90 SER A C 1
ATOM 711 O O . SER A 1 90 ? 4.941 -13.127 -16.854 1.00 94.00 90 SER A O 1
ATOM 713 N N . LEU A 1 91 ? 5.678 -11.132 -17.588 1.00 94.88 91 LEU A N 1
ATOM 714 C CA . LEU A 1 91 ? 4.580 -10.860 -18.516 1.00 94.88 91 LEU A CA 1
ATOM 715 C C . LEU A 1 91 ? 4.903 -11.298 -19.955 1.00 94.88 91 LEU A C 1
ATOM 717 O O . LEU A 1 91 ? 4.054 -11.162 -20.836 1.00 94.88 91 LEU A O 1
ATOM 721 N N . GLY A 1 92 ? 6.114 -11.808 -20.210 1.00 96.44 92 GLY A N 1
ATOM 722 C CA . GLY A 1 92 ? 6.588 -12.141 -21.555 1.00 96.44 92 GLY A CA 1
ATOM 723 C C . GLY A 1 92 ? 6.771 -10.913 -22.453 1.00 96.44 92 GLY A C 1
ATOM 724 O O . GLY A 1 92 ? 6.631 -11.015 -23.672 1.00 96.44 92 GLY A O 1
ATOM 725 N N . LEU A 1 93 ? 7.041 -9.748 -21.859 1.00 97.44 93 LEU A N 1
ATOM 726 C CA . LEU A 1 93 ? 7.251 -8.490 -22.568 1.00 97.44 93 LEU A CA 1
ATOM 727 C C . LEU A 1 93 ? 8.750 -8.244 -22.800 1.00 97.44 93 LEU A C 1
ATOM 729 O O . LEU A 1 93 ? 9.558 -8.517 -21.915 1.00 97.44 93 LEU A O 1
ATOM 733 N N . PRO A 1 94 ? 9.150 -7.695 -23.959 1.00 97.00 94 PRO A N 1
ATOM 734 C CA . PRO A 1 94 ? 10.550 -7.385 -24.222 1.00 97.00 94 PRO A CA 1
ATOM 735 C C . PRO A 1 94 ? 11.032 -6.211 -23.360 1.00 97.00 94 PRO A C 1
ATOM 737 O O . PRO A 1 94 ? 10.453 -5.126 -23.400 1.00 97.00 94 PRO A O 1
ATOM 740 N N . TYR A 1 95 ? 12.127 -6.414 -22.626 1.00 97.81 95 TYR A N 1
ATOM 741 C CA . TYR A 1 95 ? 12.829 -5.366 -21.879 1.00 97.81 95 TYR A CA 1
ATOM 742 C C . TYR A 1 95 ? 14.106 -4.942 -22.614 1.00 97.81 95 TYR A C 1
ATOM 744 O O . TYR A 1 95 ? 15.221 -5.317 -22.247 1.00 97.81 95 TYR A O 1
ATOM 752 N N . ASP A 1 96 ? 13.933 -4.222 -23.722 1.00 97.38 96 ASP A N 1
ATOM 753 C CA . ASP A 1 96 ? 15.044 -3.779 -24.564 1.00 97.38 96 ASP A CA 1
ATOM 754 C C . ASP A 1 96 ? 15.744 -2.512 -24.032 1.00 97.38 96 ASP A C 1
ATOM 756 O O . ASP A 1 96 ? 15.354 -1.903 -23.032 1.00 97.38 96 ASP A O 1
ATOM 760 N N . ASP A 1 97 ? 16.802 -2.091 -24.726 1.00 97.56 97 ASP A N 1
ATOM 761 C CA . ASP A 1 97 ? 17.569 -0.899 -24.363 1.00 97.56 97 ASP A CA 1
ATOM 762 C C . ASP A 1 97 ? 16.752 0.399 -24.404 1.00 97.56 97 ASP A C 1
ATOM 764 O O . ASP A 1 97 ? 17.099 1.358 -23.716 1.00 97.56 97 ASP A O 1
ATOM 768 N N . SER A 1 98 ? 15.694 0.467 -25.214 1.00 97.06 98 SER A N 1
ATOM 769 C CA . SER A 1 98 ? 14.832 1.646 -25.266 1.00 97.06 98 SER A CA 1
ATOM 770 C C . SER A 1 98 ? 13.978 1.747 -24.009 1.00 97.06 98 SER A C 1
ATOM 772 O O . SER A 1 98 ? 13.905 2.819 -23.410 1.00 97.06 98 SER A O 1
ATOM 774 N N . VAL A 1 99 ? 13.372 0.635 -23.587 1.00 97.12 99 VAL A N 1
ATOM 775 C CA . VAL A 1 99 ? 12.594 0.561 -22.342 1.00 97.12 99 VAL A CA 1
ATOM 776 C C . VAL A 1 99 ? 13.495 0.812 -21.134 1.00 97.12 99 VAL A C 1
ATOM 778 O O . VAL A 1 99 ? 13.154 1.614 -20.266 1.00 97.12 99 VAL A O 1
ATOM 781 N N . ARG A 1 100 ? 14.682 0.191 -21.104 1.00 96.88 100 ARG A N 1
ATOM 782 C CA . ARG A 1 100 ? 15.662 0.392 -20.030 1.00 96.88 100 ARG A CA 1
ATOM 783 C C . ARG A 1 100 ? 16.041 1.864 -19.870 1.00 96.88 100 ARG A C 1
ATOM 785 O O . ARG A 1 100 ? 15.974 2.367 -18.754 1.00 96.88 100 ARG A O 1
ATOM 792 N N . ARG A 1 101 ? 16.393 2.558 -20.962 1.00 96.12 101 ARG A N 1
ATOM 793 C CA . ARG A 1 101 ? 16.736 3.993 -20.917 1.00 96.12 101 ARG A CA 1
ATOM 794 C C . ARG A 1 101 ? 15.575 4.849 -20.418 1.00 96.12 101 ARG A C 1
ATOM 796 O O . ARG A 1 101 ? 15.786 5.722 -19.589 1.00 96.12 101 ARG A O 1
ATOM 803 N N . MET A 1 102 ? 14.349 4.562 -20.858 1.00 95.56 102 MET A N 1
ATOM 804 C CA . MET A 1 102 ? 13.164 5.267 -20.362 1.00 95.56 102 MET A CA 1
ATOM 805 C C . MET A 1 102 ? 13.006 5.108 -18.843 1.00 95.56 102 MET A C 1
ATOM 807 O O . MET A 1 102 ? 12.750 6.085 -18.145 1.00 95.56 102 MET A O 1
ATOM 811 N N . HIS A 1 103 ? 13.183 3.899 -18.303 1.00 95.12 103 HIS A N 1
ATOM 812 C CA . HIS A 1 103 ? 13.141 3.702 -16.853 1.00 95.12 103 HIS A CA 1
ATOM 813 C C . HIS A 1 103 ? 14.330 4.346 -16.133 1.00 95.12 103 HIS A C 1
ATOM 815 O O . HIS A 1 103 ? 14.141 4.883 -15.047 1.00 95.12 103 HIS A O 1
ATOM 821 N N . GLU A 1 104 ? 15.531 4.353 -16.717 1.00 94.81 104 GLU A N 1
ATOM 822 C CA . GLU A 1 104 ? 16.682 5.088 -16.170 1.00 94.81 104 GLU A CA 1
ATOM 823 C C . GLU A 1 104 ? 16.351 6.583 -16.015 1.00 94.81 104 GLU A C 1
ATOM 825 O O . GLU A 1 104 ? 16.516 7.135 -14.924 1.00 94.81 104 GLU A O 1
ATOM 830 N N . GLU A 1 105 ? 15.799 7.208 -17.056 1.00 93.31 105 GLU A N 1
ATOM 831 C CA . GLU A 1 105 ? 15.371 8.614 -17.046 1.00 93.31 105 GLU A CA 1
ATOM 832 C C . GLU A 1 105 ? 14.278 8.871 -15.991 1.00 93.31 105 GLU A C 1
ATOM 834 O O . GLU A 1 105 ? 14.366 9.804 -15.186 1.00 93.31 105 GLU A O 1
ATOM 839 N N . LEU A 1 106 ? 13.247 8.021 -15.940 1.00 92.00 106 LEU A N 1
ATOM 840 C CA . LEU A 1 106 ? 12.121 8.187 -15.017 1.00 92.00 106 LEU A CA 1
ATOM 841 C C . LEU A 1 106 ? 12.506 7.947 -13.550 1.00 92.00 106 LEU A C 1
ATOM 843 O O . LEU A 1 106 ? 11.997 8.645 -12.667 1.00 92.00 106 LEU A O 1
ATOM 847 N N . CYS A 1 107 ? 13.393 6.985 -13.284 1.00 92.50 107 CYS A N 1
ATOM 848 C CA . CYS A 1 107 ? 13.698 6.513 -11.934 1.00 92.50 107 CYS A CA 1
ATOM 849 C C . CYS A 1 107 ? 14.950 7.133 -11.302 1.00 92.50 107 CYS A C 1
ATOM 851 O O . CYS A 1 107 ? 15.084 7.039 -10.078 1.00 92.50 107 CYS A O 1
ATOM 853 N N . ASN A 1 108 ? 15.852 7.755 -12.074 1.00 90.06 108 ASN A N 1
ATOM 854 C CA . ASN A 1 108 ? 17.116 8.297 -11.546 1.00 90.06 108 ASN A CA 1
ATOM 855 C C . ASN A 1 108 ? 17.234 9.825 -11.645 1.00 90.06 108 ASN A C 1
ATOM 857 O O . ASN A 1 108 ? 17.905 10.446 -10.804 1.00 90.06 108 ASN A O 1
ATOM 861 N N . GLU A 1 109 ? 16.581 10.438 -12.635 1.00 85.38 109 GLU A N 1
ATOM 862 C CA . GLU A 1 109 ? 16.764 11.860 -12.971 1.00 85.38 109 GLU A CA 1
ATOM 863 C C . GLU A 1 109 ? 15.734 12.795 -12.316 1.00 85.38 109 GLU A C 1
ATOM 865 O O . GLU A 1 109 ? 15.826 14.015 -12.435 1.00 85.38 109 GLU A O 1
ATOM 870 N N . GLY A 1 110 ? 14.769 12.249 -11.572 1.00 82.75 110 GLY A N 1
ATOM 871 C CA . GLY A 1 110 ? 13.799 13.046 -10.825 1.00 82.75 110 GLY A CA 1
ATOM 872 C C . GLY A 1 110 ? 14.322 13.605 -9.489 1.00 82.75 110 GLY A C 1
ATOM 873 O O . GLY A 1 110 ? 15.409 13.249 -9.021 1.00 82.75 110 GLY A O 1
ATOM 874 N N . PRO A 1 111 ? 13.528 14.463 -8.821 1.00 82.88 111 PRO A N 1
ATOM 875 C CA . PRO A 1 111 ? 13.859 14.973 -7.494 1.00 82.88 111 PRO A CA 1
ATOM 876 C C . PRO A 1 111 ? 14.013 13.832 -6.479 1.00 82.88 111 PRO A C 1
ATOM 878 O O . PRO A 1 111 ? 13.310 12.821 -6.533 1.00 82.88 111 PRO A O 1
ATOM 881 N N . SER A 1 112 ? 14.963 14.001 -5.554 1.00 85.69 112 SER A N 1
ATOM 882 C CA . SER A 1 112 ? 15.183 13.074 -4.427 1.00 85.69 112 SER A CA 1
ATOM 883 C C . SER A 1 112 ? 14.357 13.418 -3.205 1.00 85.69 112 SER A C 1
ATOM 885 O O . SER A 1 112 ? 14.094 12.544 -2.392 1.00 85.69 112 SER A O 1
ATOM 887 N N . ASP A 1 113 ? 13.957 14.680 -3.080 1.00 83.75 113 ASP A N 1
ATOM 888 C CA . ASP A 1 113 ? 13.044 15.113 -2.037 1.00 83.75 113 ASP A CA 1
ATOM 889 C C . ASP A 1 113 ? 11.599 14.796 -2.471 1.00 83.75 113 ASP A C 1
ATOM 891 O O . ASP A 1 113 ? 11.134 15.328 -3.490 1.00 83.75 113 ASP A O 1
ATOM 895 N N . PRO A 1 114 ? 10.865 13.950 -1.721 1.00 77.44 114 PRO A N 1
ATOM 896 C CA . PRO A 1 114 ? 9.456 13.681 -1.986 1.00 77.44 114 PRO A CA 1
ATOM 897 C C . PRO A 1 114 ? 8.593 14.949 -2.003 1.00 77.44 114 PRO A C 1
ATOM 899 O O . PRO A 1 114 ? 7.608 14.995 -2.740 1.00 77.44 114 PRO A O 1
ATOM 902 N N . ALA A 1 115 ? 8.946 15.976 -1.221 1.00 79.62 115 ALA A N 1
ATOM 903 C CA . ALA A 1 115 ? 8.205 17.235 -1.158 1.00 79.62 115 ALA A CA 1
ATOM 904 C C . ALA A 1 115 ? 8.405 18.101 -2.414 1.00 79.62 115 ALA A C 1
ATOM 906 O O . ALA A 1 115 ? 7.513 18.863 -2.784 1.00 79.62 115 ALA A O 1
ATOM 907 N N . ALA A 1 116 ? 9.540 17.945 -3.102 1.00 81.81 116 ALA A N 1
ATOM 908 C CA . ALA A 1 116 ? 9.834 18.617 -4.367 1.00 81.81 116 ALA A CA 1
ATOM 909 C C . ALA A 1 116 ? 9.211 17.908 -5.587 1.00 81.81 116 ALA A C 1
ATOM 911 O O . ALA A 1 116 ? 9.247 18.435 -6.701 1.00 81.81 116 ALA A O 1
ATOM 912 N N . CYS A 1 117 ? 8.638 16.712 -5.408 1.00 77.19 117 CYS A N 1
ATOM 913 C CA . CYS A 1 117 ? 7.952 15.999 -6.480 1.00 77.19 117 CYS A CA 1
ATOM 914 C C . CYS A 1 117 ? 6.628 16.692 -6.831 1.00 77.19 117 CYS A C 1
ATOM 916 O O . CYS A 1 117 ? 5.721 16.781 -6.001 1.00 77.19 117 CYS A O 1
ATOM 918 N N . SER A 1 118 ? 6.465 17.099 -8.094 1.00 79.44 118 SER A N 1
ATOM 919 C CA . SER A 1 118 ? 5.160 17.549 -8.590 1.00 79.44 118 SER A CA 1
ATOM 920 C C . SER A 1 118 ? 4.113 16.428 -8.441 1.00 79.44 118 SER A C 1
ATOM 922 O O . SER A 1 118 ? 4.417 15.275 -8.772 1.00 79.44 118 SER A O 1
ATOM 924 N N . PRO A 1 119 ? 2.871 16.734 -8.008 1.00 71.31 119 PRO A N 1
ATOM 925 C CA . PRO A 1 119 ? 1.795 15.749 -7.867 1.00 71.31 119 PRO A CA 1
ATOM 926 C C . PRO A 1 119 ? 1.504 14.941 -9.138 1.00 71.31 119 PRO A C 1
ATOM 928 O O . PRO A 1 119 ? 1.021 13.817 -9.044 1.00 71.31 119 PRO A O 1
ATOM 931 N N . HIS A 1 120 ? 1.817 15.499 -10.311 1.00 78.25 120 HIS A N 1
ATOM 932 C CA . HIS A 1 120 ? 1.572 14.881 -11.617 1.00 78.25 120 HIS A CA 1
ATOM 933 C C . HIS A 1 120 ? 2.849 14.361 -12.295 1.00 78.25 120 HIS A C 1
ATOM 935 O O . HIS A 1 120 ? 2.784 13.878 -13.422 1.00 78.25 120 HIS A O 1
ATOM 941 N N . SER A 1 121 ? 4.012 14.462 -11.638 1.00 80.81 121 SER A N 1
ATOM 942 C CA . SER A 1 121 ? 5.268 13.956 -12.196 1.00 80.81 121 SER A CA 1
ATOM 943 C C . SER A 1 121 ? 5.415 12.456 -11.970 1.00 80.81 121 SER A C 1
ATOM 945 O O . SER A 1 121 ? 5.308 11.962 -10.840 1.00 80.81 121 SER A O 1
ATOM 947 N N . VAL A 1 122 ? 5.752 11.767 -13.059 1.00 81.44 122 VAL A N 1
ATOM 948 C CA . VAL A 1 122 ? 6.212 10.373 -13.070 1.00 81.44 122 VAL A CA 1
ATOM 949 C C . VAL A 1 122 ? 7.734 10.251 -12.914 1.00 81.44 122 VAL A C 1
ATOM 951 O O . VAL A 1 122 ? 8.219 9.163 -12.639 1.00 81.44 122 VAL A O 1
ATOM 954 N N . HIS A 1 123 ? 8.484 11.357 -13.020 1.00 88.12 123 HIS A N 1
ATOM 955 C CA . HIS A 1 123 ? 9.933 11.388 -12.792 1.00 88.12 123 HIS A CA 1
ATOM 956 C C . HIS A 1 123 ? 10.237 11.566 -11.306 1.00 88.12 123 HIS A C 1
ATOM 958 O O . HIS A 1 123 ? 9.818 12.570 -10.713 1.00 88.12 123 HIS A O 1
ATOM 964 N N . ARG A 1 124 ? 10.980 10.624 -10.713 1.00 87.44 124 ARG A N 1
ATOM 965 C CA . ARG A 1 124 ? 11.414 10.646 -9.302 1.00 87.44 124 ARG A CA 1
ATOM 966 C C . ARG A 1 124 ? 12.708 9.866 -9.141 1.00 87.44 124 ARG A C 1
ATOM 968 O O . ARG A 1 124 ? 1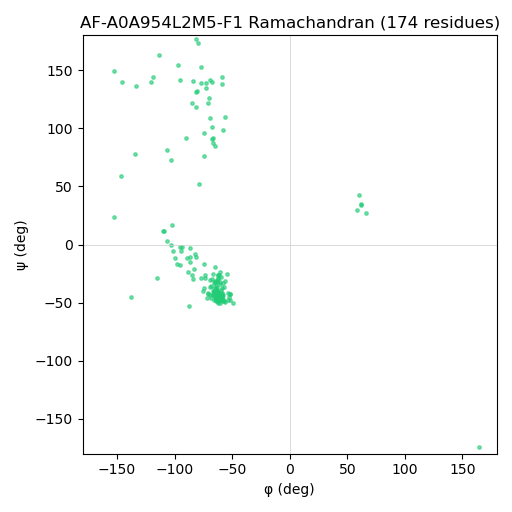2.888 8.860 -9.816 1.00 87.44 124 ARG A O 1
ATOM 975 N N . ARG A 1 125 ? 13.561 10.248 -8.187 1.00 91.00 125 ARG A N 1
ATOM 976 C CA . ARG A 1 125 ? 14.652 9.361 -7.765 1.00 91.00 125 ARG A CA 1
ATOM 977 C C . ARG A 1 125 ? 14.077 8.239 -6.904 1.00 91.00 125 ARG A C 1
ATOM 979 O O . ARG A 1 125 ? 13.860 8.431 -5.712 1.00 91.00 125 ARG A O 1
ATOM 986 N N . SER A 1 126 ? 13.799 7.090 -7.517 1.00 91.31 126 SER A N 1
ATOM 987 C CA . SER A 1 126 ? 13.037 5.997 -6.892 1.00 91.31 126 SER A CA 1
ATOM 988 C C . SER A 1 126 ? 13.705 5.483 -5.618 1.00 91.31 126 SER A C 1
ATOM 990 O O . SER A 1 126 ? 13.034 5.348 -4.601 1.00 91.31 126 SER A O 1
ATOM 992 N N . SER A 1 127 ? 15.032 5.337 -5.617 1.00 91.19 127 SER A N 1
ATOM 993 C CA . SER A 1 127 ? 15.790 4.897 -4.437 1.00 91.19 127 SER A CA 1
ATOM 994 C C . SER A 1 127 ? 15.642 5.829 -3.232 1.00 91.19 127 SER A C 1
ATOM 996 O O . SER A 1 127 ? 15.602 5.362 -2.099 1.00 91.19 127 SER A O 1
ATOM 998 N N . ALA A 1 128 ? 15.469 7.136 -3.457 1.00 89.38 128 ALA A N 1
ATOM 999 C CA . ALA A 1 128 ? 15.207 8.096 -2.387 1.00 89.38 128 ALA A CA 1
ATOM 1000 C C . ALA A 1 128 ? 13.769 8.007 -1.841 1.00 89.38 128 ALA A C 1
ATOM 1002 O O . ALA A 1 128 ? 13.491 8.513 -0.756 1.00 89.38 128 ALA A O 1
ATOM 1003 N N . MET A 1 129 ? 12.843 7.375 -2.572 1.00 89.56 129 MET A N 1
ATOM 1004 C CA . MET A 1 129 ? 11.449 7.221 -2.148 1.00 89.56 129 MET A CA 1
ATOM 1005 C C . MET A 1 129 ? 11.243 6.024 -1.222 1.00 89.56 129 MET A C 1
ATOM 1007 O O . MET A 1 129 ? 10.360 6.112 -0.365 1.00 89.56 129 MET A O 1
ATOM 1011 N N . ALA A 1 130 ? 12.050 4.962 -1.363 1.00 90.00 130 ALA A N 1
ATOM 1012 C CA . ALA A 1 130 ? 11.891 3.693 -0.644 1.00 90.00 130 ALA A CA 1
ATOM 1013 C C . ALA A 1 130 ? 11.704 3.907 0.866 1.00 90.00 130 ALA A C 1
ATOM 1015 O O . ALA A 1 130 ? 10.733 3.457 1.457 1.00 90.00 130 ALA A O 1
ATOM 1016 N N . GLU A 1 131 ? 12.581 4.694 1.481 1.00 88.12 131 GLU A N 1
ATOM 1017 C CA . GLU A 1 131 ? 12.570 4.910 2.933 1.00 88.12 131 GLU A CA 1
ATOM 1018 C C . GLU A 1 131 ? 12.116 6.322 3.317 1.00 88.12 131 GLU A C 1
ATOM 1020 O O . GLU A 1 131 ? 12.212 6.730 4.472 1.00 88.12 131 GLU A O 1
ATOM 1025 N N . SER A 1 132 ? 11.572 7.080 2.360 1.00 88.12 132 SER A N 1
ATOM 1026 C CA . SER A 1 132 ? 11.187 8.480 2.573 1.00 88.12 132 SER A CA 1
ATOM 1027 C C . SER A 1 132 ? 10.135 8.676 3.665 1.00 88.12 132 SER A C 1
ATOM 1029 O O . SER A 1 132 ? 10.032 9.756 4.245 1.00 88.12 132 SER A O 1
ATOM 1031 N N . TRP A 1 133 ? 9.338 7.649 3.958 1.00 87.19 133 TRP A N 1
ATOM 1032 C CA . TRP A 1 133 ? 8.353 7.690 5.032 1.00 87.19 133 TRP A CA 1
ATOM 1033 C C . TRP A 1 133 ? 9.012 7.760 6.417 1.00 87.19 133 TRP A C 1
ATOM 1035 O O . TRP A 1 133 ? 8.454 8.398 7.309 1.00 87.19 133 TRP A O 1
ATOM 1045 N N . ARG A 1 134 ? 10.217 7.191 6.584 1.00 87.94 134 ARG A N 1
ATOM 1046 C CA . ARG A 1 134 ? 10.957 7.189 7.857 1.00 87.94 134 ARG A CA 1
ATOM 1047 C C . ARG A 1 134 ? 11.371 8.595 8.283 1.00 87.94 134 ARG A C 1
ATOM 1049 O O . ARG A 1 134 ? 11.428 8.878 9.470 1.00 87.94 134 ARG A O 1
ATOM 1056 N N . SER A 1 135 ? 11.630 9.490 7.328 1.00 84.94 135 SER A N 1
ATOM 1057 C CA 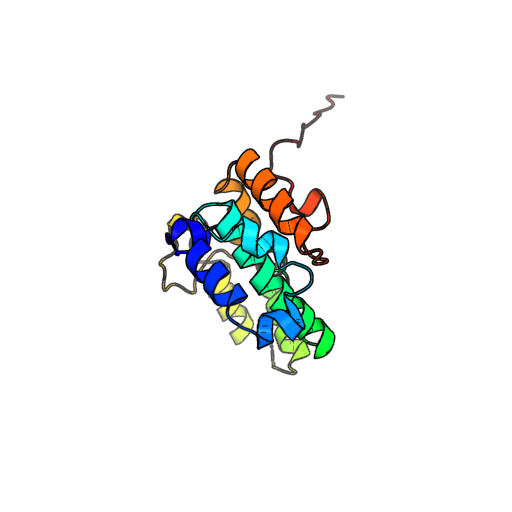. SER A 1 135 ? 11.954 10.894 7.615 1.00 84.94 135 SER A CA 1
ATOM 1058 C C . SER A 1 135 ? 10.719 11.791 7.757 1.00 84.94 135 SER A C 1
ATOM 1060 O O . SER A 1 135 ? 10.850 12.949 8.142 1.00 84.94 135 SER A O 1
ATOM 1062 N N . GLN A 1 136 ? 9.531 11.297 7.396 1.00 85.44 136 GLN A N 1
ATOM 1063 C CA . GLN A 1 136 ? 8.271 12.053 7.445 1.00 85.44 136 GLN A CA 1
ATOM 1064 C C . GLN A 1 136 ? 7.483 11.816 8.735 1.00 85.44 136 GLN A C 1
ATOM 1066 O O . GLN A 1 136 ? 6.580 12.594 9.037 1.00 85.44 136 GLN A O 1
ATOM 1071 N N . LEU A 1 137 ? 7.800 10.749 9.465 1.00 87.44 137 LEU A N 1
ATOM 1072 C CA . LEU A 1 137 ? 7.106 10.335 10.677 1.00 87.44 137 LEU A CA 1
ATOM 1073 C C . LEU A 1 137 ? 8.071 10.349 11.862 1.00 87.44 137 LEU A C 1
ATOM 1075 O O . LEU A 1 137 ? 9.249 10.026 11.736 1.00 87.44 137 LEU A O 1
ATOM 1079 N N . LYS A 1 138 ? 7.561 10.715 13.033 1.00 90.00 138 LYS A N 1
ATOM 1080 C CA . LYS A 1 138 ? 8.268 10.574 14.308 1.00 90.00 138 LYS A CA 1
ATOM 1081 C C . LYS A 1 138 ? 8.219 9.114 14.756 1.00 90.00 138 LYS A C 1
ATOM 1083 O O . LYS A 1 138 ? 7.236 8.429 14.495 1.00 90.00 138 LYS A O 1
ATOM 1088 N N . ASN A 1 139 ? 9.204 8.671 15.538 1.00 89.62 139 ASN A N 1
ATOM 1089 C CA . ASN A 1 139 ? 9.230 7.300 16.074 1.00 89.62 139 ASN A CA 1
ATOM 1090 C C . ASN A 1 139 ? 7.927 6.923 16.804 1.00 89.62 139 ASN A C 1
ATOM 1092 O O . ASN A 1 139 ? 7.334 5.905 16.489 1.00 89.62 139 ASN A O 1
ATOM 1096 N N . ALA A 1 140 ? 7.393 7.805 17.657 1.00 90.44 140 ALA A N 1
ATOM 1097 C CA . ALA A 1 140 ? 6.119 7.554 18.339 1.00 90.44 140 ALA A CA 1
ATOM 1098 C C . ALA A 1 140 ? 4.916 7.406 17.381 1.00 90.44 140 ALA A C 1
ATOM 1100 O O . ALA A 1 140 ? 3.949 6.720 17.697 1.00 90.44 140 ALA A O 1
ATOM 1101 N N . GLU A 1 141 ? 4.952 8.058 16.213 1.00 90.38 141 GLU A N 1
ATOM 1102 C CA . GLU A 1 141 ? 3.919 7.895 15.183 1.00 90.38 141 GLU A CA 1
ATOM 1103 C C . GLU A 1 141 ? 4.064 6.547 14.474 1.00 90.38 141 GLU A C 1
ATOM 1105 O O . GLU A 1 141 ? 3.059 5.911 14.172 1.00 90.38 141 GLU A O 1
ATOM 1110 N N . ILE A 1 142 ? 5.302 6.104 14.245 1.00 91.88 142 ILE A N 1
ATOM 1111 C CA . ILE A 1 142 ? 5.617 4.798 13.659 1.00 91.88 142 ILE A CA 1
ATOM 1112 C C . ILE A 1 142 ? 5.180 3.673 14.598 1.00 91.88 142 ILE A C 1
ATOM 1114 O O . ILE A 1 142 ? 4.519 2.742 14.149 1.00 91.88 142 ILE A O 1
ATOM 1118 N N . ASP A 1 143 ? 5.458 3.800 15.895 1.00 91.88 143 ASP A N 1
ATOM 1119 C CA . ASP A 1 143 ? 5.033 2.830 16.907 1.00 91.88 143 ASP A CA 1
ATOM 1120 C C . ASP A 1 143 ? 3.502 2.726 16.964 1.00 91.88 143 ASP A C 1
ATOM 1122 O O . ASP A 1 143 ? 2.948 1.629 16.918 1.00 91.88 143 ASP A O 1
ATOM 1126 N N . ALA A 1 144 ? 2.799 3.866 16.977 1.00 91.44 144 ALA A N 1
ATOM 1127 C CA . ALA A 1 144 ? 1.334 3.894 16.978 1.00 91.44 144 ALA A CA 1
ATOM 1128 C C . ALA A 1 144 ? 0.730 3.301 15.693 1.00 91.44 144 ALA A C 1
ATOM 1130 O O . ALA A 1 144 ? -0.308 2.641 15.722 1.00 91.44 144 ALA A O 1
ATOM 1131 N N . ILE A 1 145 ? 1.370 3.544 14.548 1.00 93.19 145 ILE A N 1
ATOM 1132 C CA . ILE A 1 145 ? 1.010 2.921 13.276 1.00 93.19 145 ILE A CA 1
ATOM 1133 C C . ILE A 1 145 ? 1.166 1.404 13.360 1.00 93.19 145 ILE A C 1
ATOM 1135 O O . ILE A 1 145 ? 0.261 0.681 12.941 1.00 93.19 145 ILE A O 1
ATOM 1139 N N . ARG A 1 146 ? 2.313 0.937 13.860 1.00 94.19 146 ARG A N 1
ATOM 1140 C CA . ARG A 1 146 ? 2.662 -0.480 13.925 1.00 94.19 146 ARG A CA 1
ATOM 1141 C C . ARG A 1 146 ? 1.699 -1.230 14.834 1.00 94.19 146 ARG A C 1
ATOM 1143 O O . ARG A 1 146 ? 1.159 -2.247 14.419 1.00 94.19 146 ARG A O 1
ATOM 1150 N N . GLU A 1 147 ? 1.382 -0.661 15.997 1.00 93.75 147 GLU A N 1
ATOM 1151 C CA . GLU A 1 147 ? 0.388 -1.219 16.920 1.00 93.75 147 GLU A CA 1
ATOM 1152 C C . GLU A 1 147 ? -0.959 -1.467 16.226 1.00 93.75 147 GLU A C 1
ATOM 1154 O O . GLU A 1 147 ? -1.578 -2.504 16.441 1.00 93.75 147 GLU A O 1
ATOM 1159 N N . VAL A 1 148 ? -1.412 -0.545 15.368 1.00 95.12 148 VAL A N 1
ATOM 1160 C CA . VAL A 1 148 ? -2.658 -0.720 14.605 1.00 95.12 148 VAL A CA 1
ATOM 1161 C C . VAL A 1 148 ? -2.484 -1.703 13.445 1.00 95.12 148 VAL A C 1
ATOM 1163 O O . VAL A 1 148 ? -3.391 -2.491 13.187 1.00 95.12 148 VAL A O 1
ATOM 1166 N N . TRP A 1 149 ? -1.354 -1.658 12.734 1.00 95.31 149 TRP A N 1
ATOM 1167 C CA . TRP A 1 149 ? -1.054 -2.532 11.595 1.00 95.31 149 TRP A CA 1
ATOM 1168 C C . TRP A 1 149 ? -1.028 -4.010 11.992 1.00 95.31 149 TRP A C 1
ATOM 1170 O O . TRP A 1 149 ? -1.652 -4.834 11.322 1.00 95.31 149 TRP A O 1
ATOM 1180 N N . ASP A 1 150 ? -0.390 -4.330 13.118 1.00 95.00 150 ASP A N 1
ATOM 1181 C CA . ASP A 1 150 ? -0.213 -5.702 13.599 1.00 95.00 150 ASP A CA 1
ATOM 1182 C C . ASP A 1 150 ? -1.557 -6.402 13.877 1.00 95.00 150 ASP A C 1
ATOM 1184 O O . ASP A 1 150 ? -1.679 -7.619 13.728 1.00 95.00 150 ASP A O 1
ATOM 1188 N N . LEU A 1 151 ? -2.612 -5.637 14.183 1.00 95.06 151 LEU A N 1
ATOM 1189 C CA . LEU A 1 151 ? -3.972 -6.154 14.394 1.00 95.06 151 LEU A CA 1
ATOM 1190 C C . LEU A 1 151 ? -4.588 -6.769 13.130 1.00 95.06 151 LEU A C 1
ATOM 1192 O O . LEU A 1 151 ? -5.544 -7.538 13.228 1.00 95.06 151 LEU A O 1
ATOM 1196 N N . PHE A 1 152 ? -4.068 -6.435 11.946 1.00 96.12 152 PHE A N 1
ATOM 1197 C CA . PHE A 1 152 ? -4.555 -6.979 10.679 1.00 96.12 152 PHE A CA 1
ATOM 1198 C C . PHE A 1 152 ? -3.902 -8.313 10.303 1.00 96.12 152 PHE A C 1
ATOM 1200 O O . PHE A 1 152 ? -4.428 -9.006 9.433 1.00 96.12 152 PHE A O 1
ATOM 1207 N N . GLY A 1 153 ? -2.792 -8.694 10.950 1.00 93.50 153 GLY A N 1
ATOM 1208 C CA . GLY A 1 153 ? -2.148 -9.998 10.751 1.00 93.50 153 GLY A CA 1
ATOM 1209 C C . GLY A 1 153 ? -1.727 -10.283 9.304 1.00 93.50 153 GLY A C 1
ATOM 1210 O O . GLY A 1 153 ? -1.762 -11.432 8.862 1.00 93.50 153 GLY A O 1
ATOM 1211 N N . ILE A 1 154 ? -1.394 -9.240 8.540 1.00 92.75 154 ILE A N 1
ATOM 1212 C CA . ILE A 1 154 ? -0.902 -9.362 7.165 1.00 92.75 154 ILE A CA 1
ATOM 1213 C C . ILE A 1 154 ? 0.588 -9.721 7.244 1.00 92.75 154 ILE A C 1
ATOM 1215 O O . ILE A 1 154 ? 1.308 -9.019 7.951 1.00 92.75 154 ILE A O 1
ATOM 1219 N N . PRO A 1 155 ? 1.088 -10.734 6.510 1.00 92.12 155 PRO A N 1
ATOM 1220 C CA . PRO A 1 155 ? 2.493 -11.146 6.560 1.00 92.12 155 PRO A CA 1
ATOM 1221 C C . PRO A 1 155 ? 3.387 -10.212 5.721 1.00 92.12 155 PRO A C 1
ATOM 1223 O O . PRO A 1 155 ? 4.107 -10.632 4.816 1.00 92.12 155 PRO A O 1
ATOM 1226 N N . LEU A 1 156 ? 3.261 -8.910 5.973 1.00 91.00 156 LEU A N 1
ATOM 1227 C CA . LEU A 1 156 ? 4.024 -7.818 5.384 1.00 91.00 156 LEU A CA 1
ATOM 1228 C C . LEU A 1 156 ? 4.450 -6.888 6.521 1.00 91.00 156 LEU A C 1
ATOM 1230 O O . LEU A 1 156 ? 3.625 -6.534 7.364 1.00 91.00 156 LEU A O 1
ATOM 1234 N N . TYR A 1 157 ? 5.710 -6.449 6.498 1.00 89.69 157 TYR A N 1
ATOM 1235 C CA . TYR A 1 157 ? 6.311 -5.624 7.551 1.00 89.69 157 TYR A CA 1
ATOM 1236 C C . TYR A 1 157 ? 6.306 -6.312 8.937 1.00 89.69 157 TYR A C 1
ATOM 1238 O O . TYR A 1 157 ? 5.985 -5.688 9.945 1.00 89.69 157 TYR A O 1
ATOM 1246 N N . GLU A 1 158 ? 6.626 -7.610 9.000 1.00 87.94 158 GLU A N 1
ATOM 1247 C CA . GLU A 1 158 ? 6.604 -8.399 10.248 1.00 87.94 158 GLU A CA 1
ATOM 1248 C C . GLU A 1 158 ? 7.880 -8.241 11.092 1.00 87.94 158 GLU A C 1
ATOM 1250 O O . GLU A 1 158 ? 7.875 -8.536 12.289 1.00 87.94 158 GLU A O 1
ATOM 1255 N N . SER A 1 159 ? 8.993 -7.817 10.487 1.00 88.38 159 SER A N 1
ATOM 1256 C CA . SER A 1 159 ? 10.294 -7.787 11.157 1.00 88.38 159 SER A CA 1
ATOM 1257 C C . SER A 1 159 ? 10.630 -6.408 11.722 1.00 88.38 159 SER A C 1
ATOM 1259 O O . SER A 1 159 ? 10.216 -5.378 11.198 1.00 88.38 159 SER A O 1
ATOM 1261 N N . GLU A 1 160 ? 11.475 -6.361 12.757 1.00 87.38 160 GLU A N 1
ATOM 1262 C CA . GLU A 1 160 ? 11.996 -5.088 13.285 1.00 87.38 160 GLU A CA 1
ATOM 1263 C C . GLU A 1 160 ? 12.736 -4.268 12.217 1.00 87.38 160 GLU A C 1
ATOM 1265 O O . GLU A 1 160 ? 12.665 -3.040 12.206 1.00 87.38 160 GLU A O 1
ATOM 1270 N N . ALA A 1 161 ? 13.412 -4.940 11.279 1.00 86.62 161 ALA A N 1
ATOM 1271 C CA . ALA A 1 161 ? 14.127 -4.283 10.188 1.00 86.62 161 ALA A CA 1
ATOM 1272 C C . ALA A 1 161 ? 13.183 -3.506 9.254 1.00 86.62 161 ALA A C 1
ATOM 1274 O O . ALA A 1 161 ? 13.559 -2.452 8.738 1.00 86.62 161 ALA A O 1
ATOM 1275 N N . ASP A 1 162 ? 11.943 -3.972 9.088 1.00 86.38 162 ASP A N 1
ATOM 1276 C CA . ASP A 1 162 ? 10.931 -3.283 8.288 1.00 86.38 162 ASP A CA 1
ATOM 1277 C C . ASP A 1 162 ? 10.560 -1.926 8.910 1.00 86.38 162 ASP A C 1
ATOM 1279 O O . ASP A 1 162 ? 10.342 -0.941 8.201 1.00 86.38 162 ASP A O 1
ATOM 1283 N N . TRP A 1 163 ? 10.608 -1.820 10.239 1.00 88.56 163 TRP A N 1
ATOM 1284 C CA . TRP A 1 163 ? 10.228 -0.624 10.996 1.00 88.56 163 TRP A CA 1
ATOM 1285 C C . TRP A 1 163 ? 11.407 0.248 11.451 1.00 88.56 163 TRP A C 1
ATOM 1287 O O . TRP A 1 163 ? 11.195 1.409 11.798 1.00 88.56 163 TRP A O 1
ATOM 1297 N N . ALA A 1 164 ? 12.644 -0.240 11.344 1.00 83.12 164 ALA A N 1
ATOM 1298 C CA . ALA A 1 164 ? 13.853 0.444 11.805 1.00 83.12 164 ALA A CA 1
ATOM 1299 C C . ALA A 1 164 ? 14.043 1.855 11.210 1.00 83.12 164 ALA A C 1
ATOM 1301 O O . 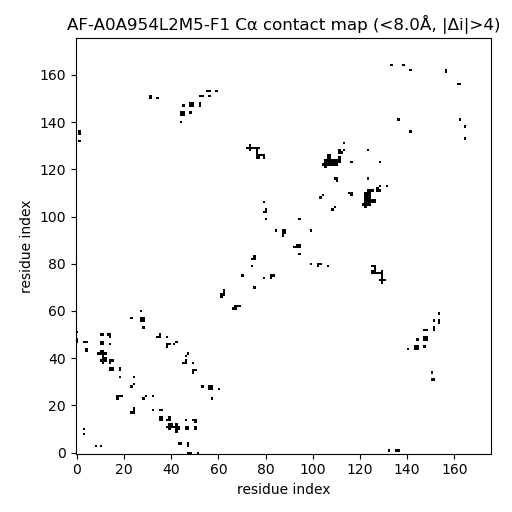ALA A 1 164 ? 14.372 2.028 10.036 1.00 83.12 164 ALA A O 1
ATOM 1302 N N . THR A 1 165 ? 13.884 2.901 12.021 1.00 71.81 165 THR A N 1
ATOM 1303 C CA . THR A 1 165 ? 14.322 4.254 11.657 1.00 71.81 165 THR A CA 1
ATOM 1304 C C . THR A 1 165 ? 15.801 4.418 11.977 1.00 71.81 165 THR A C 1
ATOM 1306 O O . THR A 1 165 ? 16.294 3.907 12.979 1.00 71.81 165 THR A O 1
ATOM 1309 N N . GLY A 1 166 ? 16.550 5.098 11.107 1.00 58.72 166 GLY A N 1
ATOM 1310 C CA . GLY A 1 166 ? 17.981 5.329 11.300 1.00 58.72 166 GLY A CA 1
ATOM 1311 C C . GLY A 1 166 ? 18.262 6.202 12.524 1.00 58.72 166 GLY A C 1
ATOM 1312 O O . GLY A 1 166 ? 18.417 7.411 12.393 1.00 58.72 166 GLY A O 1
ATOM 1313 N N . ALA A 1 167 ? 18.325 5.583 13.702 1.00 42.84 167 ALA A N 1
ATOM 1314 C CA . ALA A 1 167 ? 18.836 6.158 14.940 1.00 42.84 167 ALA A CA 1
ATOM 1315 C C . ALA A 1 167 ? 19.394 5.093 15.906 1.00 42.84 167 ALA A C 1
ATOM 1317 O O . ALA A 1 167 ? 19.481 5.368 17.088 1.00 42.84 167 ALA A O 1
ATOM 1318 N N . GLU A 1 168 ? 19.818 3.917 15.429 1.00 38.88 168 GLU A N 1
ATOM 1319 C CA . GLU A 1 168 ? 20.681 2.989 16.185 1.00 38.88 168 GLU A CA 1
ATOM 1320 C C . GLU A 1 168 ? 21.627 2.233 15.237 1.00 38.88 168 GLU A C 1
ATOM 1322 O O . GLU A 1 168 ? 21.648 1.012 15.156 1.00 38.88 168 GLU A O 1
ATOM 1327 N N . VAL A 1 169 ? 22.455 2.967 14.492 1.00 39.09 169 VAL A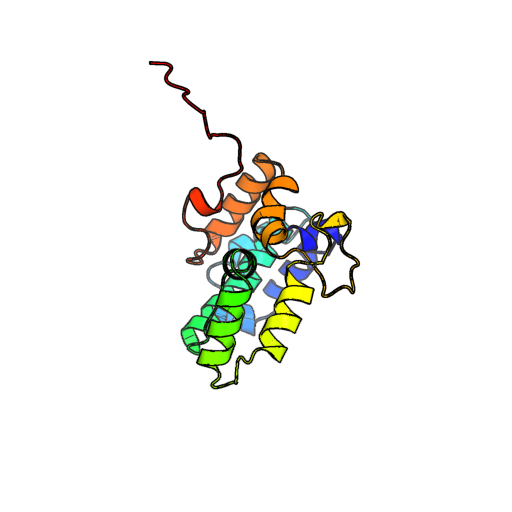 N 1
ATOM 1328 C CA . VAL A 1 169 ? 23.768 2.429 14.112 1.00 39.09 169 VAL A CA 1
ATOM 1329 C C . VAL A 1 169 ? 24.768 3.180 14.969 1.00 39.09 169 VAL A C 1
ATOM 1331 O O . VAL A 1 169 ? 25.340 4.191 14.563 1.00 39.09 169 VAL A O 1
ATOM 1334 N N . GLY A 1 170 ? 24.903 2.722 16.214 1.00 31.94 170 GLY A N 1
ATOM 1335 C CA . GLY A 1 170 ? 26.063 3.036 17.029 1.00 31.94 170 GLY A CA 1
ATOM 1336 C C . GLY A 1 170 ? 27.282 2.549 16.265 1.00 31.94 170 GLY A C 1
ATOM 1337 O O . GLY A 1 170 ? 27.580 1.360 16.236 1.00 31.94 170 GLY A O 1
ATOM 1338 N N . VAL A 1 171 ? 27.945 3.470 15.575 1.00 35.28 171 VAL A N 1
ATOM 1339 C CA . VAL A 1 171 ? 29.259 3.223 15.014 1.00 35.28 171 VAL A CA 1
ATOM 1340 C C . VAL A 1 171 ? 30.203 3.074 16.208 1.00 35.28 171 VAL A C 1
ATOM 1342 O O . VAL A 1 171 ? 30.764 4.055 16.694 1.00 35.28 171 VAL A O 1
ATOM 1345 N N . GLU A 1 172 ? 30.383 1.848 16.698 1.00 29.30 172 GLU A N 1
ATOM 1346 C CA . GLU A 1 172 ? 31.605 1.500 17.415 1.00 29.30 172 GLU A CA 1
ATOM 1347 C C . GLU A 1 172 ? 32.751 1.555 16.398 1.00 29.30 172 GLU A C 1
ATOM 1349 O O . GLU A 1 172 ? 33.106 0.573 15.748 1.00 29.30 172 GLU A O 1
ATOM 1354 N N . ILE A 1 173 ? 33.336 2.746 16.231 1.00 35.62 173 ILE A N 1
ATOM 1355 C CA . ILE A 1 173 ? 34.719 2.847 15.771 1.00 35.62 173 ILE A CA 1
ATOM 1356 C C . ILE A 1 173 ? 35.560 2.254 16.905 1.00 35.62 173 ILE A C 1
ATOM 1358 O O . ILE A 1 173 ? 35.957 2.949 17.842 1.00 35.62 173 ILE A O 1
ATOM 1362 N N . SER A 1 174 ? 35.829 0.952 16.828 1.00 33.66 174 SER A N 1
ATOM 1363 C CA . SER A 1 174 ? 36.990 0.377 17.495 1.00 33.66 174 SER A CA 1
ATOM 1364 C C . SER A 1 174 ? 38.229 0.919 16.792 1.00 33.66 174 SER A C 1
ATOM 1366 O O . SER A 1 174 ? 38.607 0.466 15.715 1.00 33.66 174 SER A O 1
ATOM 1368 N N . ILE A 1 175 ? 38.849 1.920 17.414 1.00 39.28 175 ILE A N 1
ATOM 1369 C CA . ILE A 1 175 ? 40.251 2.248 17.177 1.00 39.28 175 ILE A CA 1
ATOM 1370 C C . ILE A 1 175 ? 41.070 1.097 17.763 1.00 39.28 175 ILE A C 1
ATOM 1372 O O . ILE A 1 175 ? 41.149 0.986 18.987 1.00 39.28 175 ILE A O 1
ATOM 1376 N N . ILE A 1 176 ? 41.680 0.281 16.902 1.00 47.28 176 ILE A N 1
ATOM 1377 C CA . ILE A 1 176 ? 42.977 -0.365 17.154 1.00 47.28 176 ILE A CA 1
ATOM 1378 C C . ILE A 1 176 ? 43.789 -0.291 15.864 1.00 47.28 176 ILE A C 1
ATOM 1380 O O . ILE A 1 176 ? 43.266 -0.739 14.820 1.00 47.28 176 ILE A O 1
#

pLDDT: mean 87.74, std 14.45, range [29.3, 97.81]

Secondary structure (DSSP, 8-state):
-HHHHHTT--HHHHHHHHHT-HHHIIIIIGGGHHHHHHTSSS-SHHHHHHHHHHHHHHHHHHHHHHT-----HHHHHHSHHHHHHHHHHHHT----HHHHHHHHHHHHSS-SSGGGS-TT-----HHHHHTTTTTTS-HHHHHHHHHHHHTT--SSS-SHHHH--SS---------

Mean predicted aligned error: 6.48 Å